Protein AF-A0A2M7IYZ3-F1 (afdb_monomer_lite)

Sequence (89 aa):
MLLPFNIREVCLCTKLMEKQFNLKEALKKLEEISKWFETQKEIDIEEGINKVKEAAGLIKASKDRLKAVENQFEEIKKEIIENEDISKS

Structure (mmCIF, N/CA/C/O backbone):
data_AF-A0A2M7IYZ3-F1
#
_entry.id   AF-A0A2M7IYZ3-F1
#
loop_
_atom_site.group_PDB
_atom_site.id
_atom_site.type_symbol
_atom_site.label_atom_id
_atom_site.label_alt_id
_atom_site.label_comp_id
_atom_site.label_asym_id
_atom_site.label_entity_id
_atom_site.label_seq_id
_atom_site.pdbx_PDB_ins_code
_atom_site.Cartn_x
_atom_site.Cartn_y
_atom_site.Cartn_z
_atom_site.occupancy
_atom_site.B_iso_or_equiv
_atom_site.auth_seq_id
_atom_site.auth_comp_id
_atom_site.auth_asym_id
_atom_site.auth_atom_id
_atom_site.pdbx_PDB_model_num
ATOM 1 N N . MET A 1 1 ? -17.083 6.075 -57.657 1.00 46.62 1 MET A N 1
ATOM 2 C CA . MET A 1 1 ? -16.019 5.515 -56.799 1.00 46.62 1 MET A CA 1
ATOM 3 C C . MET A 1 1 ? -15.653 6.589 -55.797 1.00 46.62 1 MET A C 1
ATOM 5 O O . MET A 1 1 ? -15.302 7.663 -56.252 1.00 46.62 1 MET A O 1
ATOM 9 N N . LEU A 1 2 ? -15.877 6.325 -54.508 1.00 47.38 2 LEU A N 1
ATOM 10 C CA . LEU A 1 2 ? -15.302 6.936 -53.297 1.00 47.38 2 LEU A CA 1
ATOM 11 C C . LEU A 1 2 ? -16.259 6.544 -52.160 1.00 47.38 2 LEU A C 1
ATOM 13 O O . LEU A 1 2 ? -17.372 7.056 -52.062 1.00 47.38 2 LEU A O 1
ATOM 17 N N . LEU A 1 3 ? -15.871 5.518 -51.402 1.00 47.47 3 LEU A N 1
ATOM 18 C CA . LEU A 1 3 ? -16.632 5.024 -50.256 1.00 47.47 3 LEU A CA 1
ATOM 19 C C . LEU A 1 3 ? -16.542 6.036 -49.097 1.00 47.47 3 LEU A C 1
ATOM 21 O O . LEU A 1 3 ? -15.491 6.657 -48.923 1.00 47.47 3 LEU A O 1
ATOM 25 N N . PRO A 1 4 ? -17.606 6.197 -48.293 1.00 53.25 4 PRO A N 1
ATOM 26 C CA . PRO A 1 4 ? -17.590 7.056 -47.118 1.00 53.25 4 PRO A CA 1
ATOM 27 C C . PRO A 1 4 ? -16.706 6.433 -46.030 1.00 53.25 4 PRO A C 1
ATOM 29 O O . PRO A 1 4 ? -16.861 5.261 -45.684 1.00 53.25 4 PRO A O 1
ATOM 32 N N . PHE A 1 5 ? -15.779 7.222 -45.487 1.00 45.69 5 PHE A N 1
ATOM 33 C CA . PHE A 1 5 ? -14.985 6.843 -44.320 1.00 45.69 5 PHE A CA 1
ATOM 34 C C . PHE A 1 5 ? -15.921 6.496 -43.153 1.00 45.69 5 PHE A C 1
ATOM 36 O O . PHE A 1 5 ? -16.721 7.312 -42.697 1.00 45.69 5 PHE A O 1
ATOM 43 N N . ASN A 1 6 ? -15.841 5.247 -42.704 1.00 50.72 6 ASN A N 1
ATOM 44 C CA . ASN A 1 6 ? -16.683 4.676 -41.666 1.00 50.72 6 ASN A CA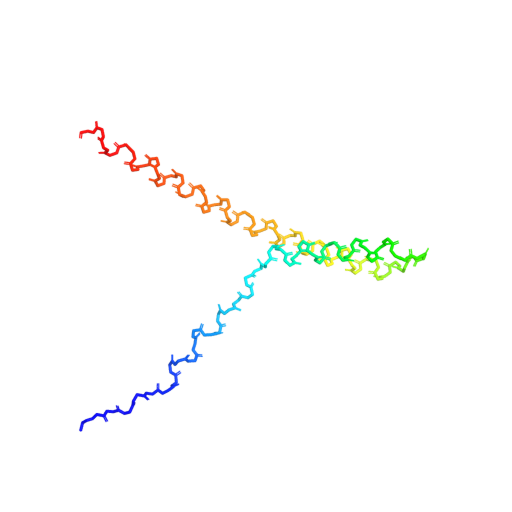 1
ATOM 45 C C . ASN A 1 6 ? -16.235 5.205 -40.290 1.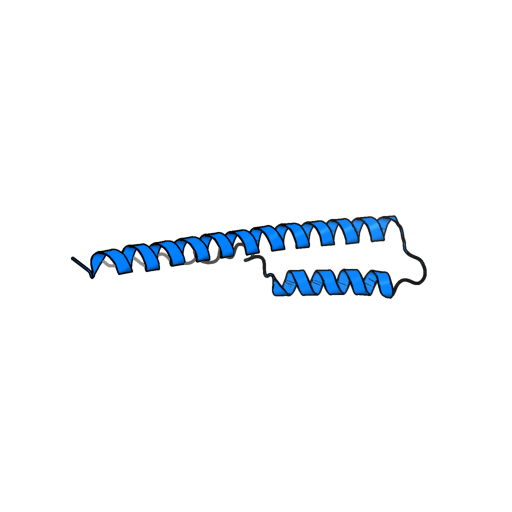00 50.72 6 ASN A C 1
ATOM 47 O O . ASN A 1 6 ? -15.179 4.835 -39.785 1.00 50.72 6 ASN A O 1
ATOM 51 N N . ILE A 1 7 ? -17.056 6.050 -39.662 1.00 56.00 7 ILE A N 1
ATOM 52 C CA . ILE A 1 7 ? -16.836 6.694 -38.344 1.00 56.00 7 ILE A CA 1
ATOM 53 C C . ILE A 1 7 ? -16.798 5.678 -37.172 1.00 56.00 7 ILE A C 1
ATOM 55 O O . ILE A 1 7 ? -16.698 6.038 -36.002 1.00 56.00 7 ILE A O 1
ATOM 59 N N . ARG A 1 8 ? -16.826 4.372 -37.455 1.00 51.16 8 ARG A N 1
ATOM 60 C CA . ARG A 1 8 ? -16.843 3.309 -36.445 1.00 51.16 8 ARG A CA 1
ATOM 61 C C . ARG A 1 8 ? -15.459 2.872 -35.944 1.00 51.16 8 ARG A C 1
ATOM 63 O O . ARG A 1 8 ? -15.398 2.214 -34.910 1.00 51.16 8 ARG A O 1
ATOM 70 N N . GLU A 1 9 ? -14.365 3.268 -36.597 1.00 50.06 9 GLU A N 1
ATOM 71 C CA . GLU A 1 9 ? -12.995 2.901 -36.176 1.00 50.06 9 GLU A CA 1
ATOM 72 C C . GLU A 1 9 ? -12.266 3.952 -35.327 1.00 50.06 9 GLU A C 1
ATOM 74 O O . GLU A 1 9 ? -11.166 3.703 -34.847 1.00 50.06 9 GLU A O 1
ATOM 79 N N . VAL A 1 10 ? -12.885 5.098 -35.033 1.00 50.41 10 VAL A N 1
ATOM 80 C CA . VAL A 1 10 ? -12.287 6.079 -34.101 1.00 50.41 10 VAL A CA 1
ATOM 81 C C . VAL A 1 10 ? -12.573 5.707 -32.631 1.00 50.41 10 VAL A C 1
ATOM 83 O O . VAL A 1 10 ? -12.008 6.281 -31.704 1.00 50.41 10 VAL A O 1
ATOM 86 N N . CYS A 1 11 ? -13.432 4.710 -32.386 1.00 44.84 11 CYS A N 1
ATOM 87 C CA . CYS A 1 11 ? -14.010 4.417 -31.069 1.00 44.84 11 CYS A CA 1
ATOM 88 C C . CYS A 1 11 ? -13.388 3.208 -30.330 1.00 44.84 11 CYS A C 1
ATOM 90 O O . CYS A 1 11 ? -14.040 2.616 -29.469 1.00 44.84 11 CYS A O 1
ATOM 92 N N . LEU A 1 12 ? -12.135 2.829 -30.623 1.00 41.00 12 LEU A N 1
ATOM 93 C CA . LEU A 1 12 ? -11.427 1.797 -29.839 1.00 41.00 12 LEU A CA 1
ATOM 94 C C . LEU A 1 12 ? -10.170 2.294 -29.105 1.00 41.00 12 LEU A C 1
ATOM 96 O O . LEU A 1 12 ? -9.812 1.710 -28.084 1.00 41.00 12 LEU A O 1
ATOM 100 N N . CYS A 1 13 ? -9.553 3.405 -29.523 1.00 41.34 13 CYS A N 1
ATOM 101 C CA . CYS A 1 13 ? -8.343 3.926 -28.865 1.00 41.34 13 CYS A CA 1
ATOM 102 C C . CYS A 1 13 ? -8.604 4.595 -27.505 1.00 41.34 13 CYS A C 1
ATOM 104 O O . CYS A 1 13 ? -7.689 4.728 -26.701 1.00 41.34 13 CYS A O 1
ATOM 106 N N . THR A 1 14 ? -9.845 4.981 -27.199 1.00 44.72 14 THR A N 1
ATOM 107 C CA . THR A 1 14 ? -10.214 5.556 -25.892 1.00 44.72 14 THR A CA 1
ATOM 108 C C . THR A 1 14 ? -10.680 4.522 -24.868 1.00 44.72 14 THR A C 1
ATOM 110 O O . THR A 1 14 ? -10.936 4.880 -23.721 1.00 44.72 14 THR A O 1
ATOM 113 N N . LYS A 1 15 ? -10.773 3.234 -25.231 1.00 47.50 15 LYS A N 1
ATOM 114 C CA . LYS A 1 15 ? -11.294 2.189 -24.329 1.00 47.50 15 LYS A CA 1
ATOM 115 C C . LYS A 1 15 ? -10.229 1.478 -23.490 1.00 47.50 15 LYS A C 1
ATOM 117 O O . LYS A 1 15 ? -10.579 0.699 -22.613 1.00 47.50 15 LYS A O 1
ATOM 122 N N . LEU A 1 16 ? -8.956 1.802 -23.714 1.00 45.59 16 LEU A N 1
ATOM 123 C CA . LEU A 1 16 ? -7.803 1.315 -22.951 1.00 45.59 16 LEU A CA 1
ATOM 124 C C . LEU A 1 16 ? -7.058 2.466 -22.265 1.00 45.59 16 LEU A C 1
ATOM 126 O O . LEU A 1 16 ? -5.845 2.438 -22.096 1.00 45.59 16 LEU A O 1
ATOM 130 N N . MET A 1 17 ? -7.786 3.476 -21.787 1.00 42.34 17 MET A N 1
ATOM 131 C CA . MET A 1 17 ? -7.339 4.188 -20.589 1.00 42.34 17 MET A CA 1
ATOM 132 C C . MET A 1 17 ? -7.649 3.287 -19.389 1.00 42.34 17 MET A C 1
ATOM 134 O O . MET A 1 17 ? -8.468 3.614 -18.531 1.00 42.34 17 MET A O 1
ATOM 138 N N . GLU A 1 1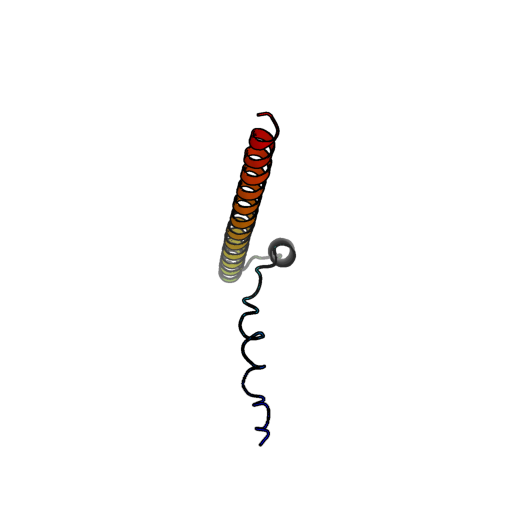8 ? -7.033 2.103 -19.359 1.00 47.94 18 GLU A N 1
ATOM 139 C CA . GLU A 1 18 ? -6.882 1.361 -18.120 1.00 47.94 18 GLU A CA 1
ATOM 140 C C . GLU A 1 18 ? -6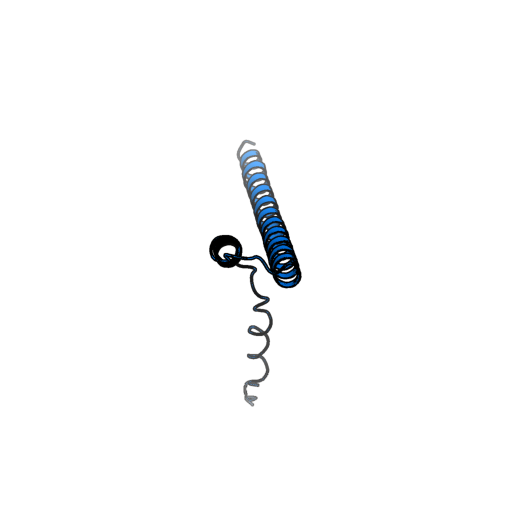.193 2.325 -17.171 1.00 47.94 18 GLU A C 1
ATOM 142 O O . GLU A 1 18 ? -5.088 2.789 -17.446 1.00 47.94 18 GLU A O 1
ATOM 147 N N . LYS A 1 19 ? -6.934 2.722 -16.136 1.00 52.03 19 LYS A N 1
ATOM 148 C CA . LYS A 1 19 ? -6.529 3.574 -15.021 1.00 52.03 19 LYS A CA 1
ATOM 149 C C . LYS A 1 19 ? -5.046 3.331 -14.721 1.00 52.03 19 LYS A C 1
ATOM 151 O O . LYS A 1 19 ? -4.715 2.401 -13.991 1.00 52.03 19 LYS A O 1
ATOM 156 N N . GLN A 1 20 ? -4.158 4.130 -15.316 1.00 59.66 20 GLN A N 1
ATOM 157 C CA . GLN A 1 20 ? -2.737 4.090 -15.003 1.00 59.66 20 GLN A CA 1
ATOM 158 C C . GLN A 1 20 ? -2.685 4.386 -13.519 1.00 59.66 20 GLN A C 1
ATOM 160 O O . GLN A 1 20 ? -3.033 5.490 -13.098 1.00 59.66 20 GLN A O 1
ATOM 165 N N . PHE A 1 21 ? -2.399 3.358 -12.727 1.00 69.38 21 PHE A N 1
ATOM 166 C CA . PHE A 1 21 ? -2.392 3.470 -11.286 1.00 69.38 21 PHE A CA 1
ATOM 167 C C . PHE A 1 21 ? -1.457 4.626 -10.922 1.00 69.38 21 PHE A C 1
ATOM 169 O O . PHE A 1 21 ? -0.247 4.570 -11.162 1.00 69.38 21 PHE A O 1
ATOM 176 N N . ASN A 1 22 ? -2.039 5.718 -10.429 1.00 84.38 22 ASN A N 1
ATOM 177 C CA . ASN A 1 22 ? -1.299 6.938 -10.191 1.00 84.38 22 ASN A CA 1
ATOM 178 C C . ASN A 1 22 ? -0.731 6.894 -8.777 1.00 84.38 22 ASN A C 1
ATOM 180 O O . ASN A 1 22 ? -1.455 7.053 -7.792 1.00 84.38 22 ASN A O 1
ATOM 184 N N . LEU A 1 23 ? 0.584 6.698 -8.688 1.00 87.25 23 LEU A N 1
ATOM 185 C CA . LEU A 1 23 ? 1.294 6.611 -7.417 1.00 87.25 23 LEU A CA 1
ATOM 186 C C . LEU A 1 23 ? 1.061 7.854 -6.542 1.00 87.25 23 LEU A C 1
ATOM 188 O O . LEU A 1 23 ? 0.873 7.729 -5.337 1.00 87.25 23 LEU A O 1
ATOM 192 N N . LYS A 1 24 ? 0.995 9.052 -7.141 1.00 88.69 24 LYS A N 1
ATOM 193 C CA . LYS A 1 24 ? 0.738 10.298 -6.401 1.00 88.69 24 LYS A CA 1
ATOM 194 C C . LYS A 1 24 ? -0.658 10.301 -5.777 1.00 88.69 24 LYS A C 1
ATOM 196 O O . LYS A 1 24 ? -0.812 10.747 -4.644 1.00 88.69 24 LYS A O 1
ATOM 201 N N . GLU A 1 25 ? -1.669 9.815 -6.492 1.00 90.38 25 GLU A N 1
ATOM 202 C CA . GLU A 1 25 ? -3.029 9.719 -5.947 1.00 90.38 25 GLU A CA 1
ATOM 203 C C . GLU A 1 25 ? -3.131 8.651 -4.857 1.00 90.38 25 GLU A C 1
ATOM 205 O O . GLU A 1 25 ? -3.803 8.869 -3.853 1.00 90.38 25 GLU A O 1
ATOM 210 N N . ALA A 1 26 ? -2.437 7.522 -5.011 1.00 90.69 26 ALA A N 1
ATOM 211 C CA . ALA A 1 26 ? -2.403 6.479 -3.991 1.00 90.69 26 ALA A CA 1
ATOM 212 C C . ALA A 1 26 ? -1.758 6.961 -2.684 1.00 90.69 26 ALA A C 1
ATOM 214 O O . ALA A 1 26 ? -2.290 6.697 -1.607 1.00 90.69 26 ALA A O 1
ATOM 215 N N . LEU A 1 27 ? -0.661 7.719 -2.776 1.00 92.12 27 LEU A N 1
ATOM 216 C CA . LEU A 1 27 ? -0.008 8.326 -1.615 1.00 92.12 27 LEU A CA 1
ATOM 217 C C . LEU A 1 27 ? -0.907 9.355 -0.920 1.00 92.12 27 LEU A C 1
ATOM 219 O O . LEU A 1 27 ? -1.014 9.329 0.302 1.00 92.12 27 LEU A O 1
ATOM 223 N N . LYS A 1 28 ? -1.614 10.201 -1.683 1.00 94.69 28 LYS A N 1
ATOM 224 C CA . LYS A 1 28 ? -2.603 11.130 -1.113 1.00 94.69 28 LYS A CA 1
ATOM 225 C C . LYS A 1 28 ? -3.704 10.394 -0.353 1.00 94.69 28 LYS A C 1
ATOM 227 O O . LYS A 1 28 ? -4.009 10.764 0.770 1.00 94.69 28 LYS A O 1
ATOM 232 N N . LYS A 1 29 ? -4.250 9.322 -0.930 1.00 93.31 29 LYS A N 1
ATOM 233 C CA . LYS A 1 29 ? -5.287 8.517 -0.270 1.00 93.31 29 LYS A CA 1
ATOM 234 C C . LYS A 1 29 ? -4.792 7.841 1.004 1.00 93.31 29 LYS A C 1
ATOM 236 O O . LYS A 1 29 ? -5.534 7.757 1.975 1.00 93.31 29 LYS A O 1
ATOM 241 N N . LEU A 1 30 ? -3.544 7.374 1.026 1.00 93.88 30 LEU A N 1
ATOM 242 C CA . LEU A 1 30 ? -2.929 6.847 2.247 1.00 93.88 30 LEU A CA 1
ATOM 243 C C . LEU A 1 30 ? -2.811 7.928 3.330 1.00 93.88 30 LEU A C 1
ATOM 245 O O . LEU A 1 30 ? -3.102 7.657 4.492 1.00 93.88 30 LEU A O 1
ATOM 249 N N . GLU A 1 31 ? -2.444 9.151 2.949 1.00 94.88 31 GLU A N 1
ATOM 250 C CA . GLU A 1 31 ? -2.396 10.297 3.861 1.00 94.88 31 GLU A CA 1
ATOM 251 C C . GLU A 1 31 ? -3.791 10.660 4.395 1.00 94.88 31 GLU A C 1
ATOM 253 O O . GLU A 1 31 ? -3.947 10.915 5.586 1.00 94.88 31 GLU A O 1
ATOM 258 N N . GLU A 1 32 ? -4.820 10.625 3.546 1.00 95.00 32 GLU A N 1
ATOM 259 C CA . GLU A 1 32 ? -6.218 10.832 3.947 1.00 95.00 32 GLU A CA 1
ATOM 260 C C . GLU A 1 32 ? -6.694 9.762 4.935 1.00 95.00 32 GLU A C 1
ATOM 262 O O . GLU A 1 32 ? -7.341 10.093 5.926 1.00 95.00 32 GLU A O 1
ATOM 267 N N . ILE A 1 33 ? -6.342 8.493 4.706 1.00 93.38 33 ILE A N 1
ATOM 268 C CA . ILE A 1 33 ? -6.638 7.399 5.639 1.00 93.38 33 ILE A CA 1
ATOM 269 C C . ILE A 1 33 ? -5.937 7.641 6.982 1.00 93.38 33 ILE A C 1
ATOM 271 O O . ILE A 1 33 ? -6.575 7.521 8.024 1.00 93.38 33 ILE A O 1
ATOM 275 N N . SER A 1 34 ? -4.658 8.030 6.971 1.00 92.94 34 SER A N 1
ATOM 276 C CA . SER A 1 34 ? -3.911 8.348 8.197 1.00 92.94 34 SER A CA 1
ATOM 277 C C . SER A 1 34 ? -4.566 9.493 8.972 1.00 92.94 34 SER A C 1
ATOM 279 O O . SER A 1 34 ? -4.843 9.361 10.161 1.00 92.94 34 SER A O 1
ATOM 281 N N . LYS A 1 35 ? -4.904 10.587 8.281 1.00 94.75 35 LYS A N 1
ATOM 282 C CA . LYS A 1 35 ? -5.593 11.743 8.871 1.00 94.75 35 LYS A CA 1
ATOM 283 C C . LYS A 1 35 ? -6.965 11.384 9.425 1.00 94.75 35 LYS A C 1
ATOM 285 O O . LYS A 1 35 ? -7.363 11.906 10.464 1.00 94.75 35 LYS A O 1
ATOM 290 N N . TRP A 1 36 ? -7.695 10.498 8.748 1.00 93.25 36 TRP A N 1
ATOM 291 C CA . TRP A 1 36 ? -8.982 10.011 9.231 1.00 93.25 36 TRP A CA 1
ATOM 292 C C . TRP A 1 36 ? -8.830 9.339 10.600 1.00 93.25 36 TRP A C 1
ATOM 294 O O . TRP A 1 36 ? -9.579 9.697 11.506 1.00 93.25 36 TRP A O 1
ATOM 304 N N . PHE A 1 37 ? -7.824 8.472 10.781 1.00 92.50 37 PHE A N 1
ATOM 305 C CA . PHE A 1 37 ? -7.535 7.835 12.074 1.00 92.50 37 PHE A CA 1
ATOM 306 C C . PHE A 1 37 ? -7.153 8.841 13.166 1.00 92.50 37 PHE A C 1
ATOM 308 O O . PHE A 1 37 ? -7.584 8.690 14.303 1.00 92.50 37 PHE A O 1
ATOM 315 N N . GLU A 1 38 ? -6.386 9.879 12.829 1.00 91.25 38 GLU A N 1
ATOM 316 C CA . GLU A 1 38 ? -5.970 10.923 13.780 1.00 91.25 38 GLU A CA 1
ATOM 317 C C . GLU A 1 38 ? -7.117 11.857 14.196 1.00 91.25 38 GLU A C 1
ATOM 319 O O . GLU A 1 38 ? -7.075 12.460 15.267 1.00 91.25 38 GLU A O 1
ATOM 324 N N . THR A 1 39 ? -8.144 11.988 13.352 1.00 91.75 39 THR A N 1
ATOM 325 C CA . THR A 1 39 ? -9.286 12.881 13.599 1.00 91.75 39 THR A CA 1
ATOM 326 C C . THR A 1 39 ? -10.362 12.222 14.471 1.00 91.75 39 THR A C 1
ATOM 328 O O . THR A 1 39 ? -11.146 12.926 15.112 1.00 91.75 39 THR A O 1
ATOM 331 N N . GLN A 1 40 ? -10.422 10.886 14.521 1.00 86.50 40 GLN A N 1
ATOM 332 C CA . GLN A 1 40 ? -11.437 10.186 15.310 1.00 86.50 40 GLN A CA 1
ATOM 333 C C . GLN A 1 40 ? -11.086 10.177 16.804 1.00 86.50 40 GLN A C 1
ATOM 335 O O . GLN A 1 40 ? -10.026 9.710 17.212 1.00 86.50 40 GLN A O 1
ATOM 340 N N . LYS A 1 41 ? -12.015 10.657 17.639 1.00 80.12 41 LYS A N 1
ATOM 341 C CA . LYS A 1 41 ? -11.899 10.622 19.109 1.00 80.12 41 LYS A CA 1
ATOM 342 C C . LYS A 1 41 ? -12.176 9.227 19.682 1.00 80.12 41 LYS A C 1
ATOM 344 O O . LYS A 1 41 ? -11.548 8.831 20.658 1.00 80.12 41 LYS A O 1
ATOM 349 N N . GLU A 1 42 ? -13.099 8.500 19.061 1.00 85.00 42 GLU A N 1
ATOM 350 C CA . GLU A 1 42 ? -13.357 7.079 19.284 1.00 85.00 42 GLU A CA 1
ATOM 351 C C . GLU A 1 42 ? -13.374 6.397 17.920 1.00 85.00 42 GLU A C 1
ATOM 353 O O . GLU A 1 42 ? -14.056 6.849 17.001 1.00 85.00 42 GLU A O 1
ATOM 358 N N . ILE A 1 43 ? -12.572 5.347 17.774 1.00 83.19 43 ILE A N 1
ATOM 359 C CA . ILE A 1 43 ? -12.417 4.643 16.504 1.00 83.19 43 ILE A CA 1
ATOM 360 C C . ILE A 1 43 ? -13.468 3.540 16.432 1.00 83.19 43 ILE A C 1
ATOM 362 O O . ILE A 1 43 ? -13.463 2.622 17.254 1.00 83.19 43 ILE A O 1
ATOM 366 N N . ASP A 1 44 ? -14.319 3.603 15.411 1.00 90.62 44 ASP A N 1
ATOM 367 C CA . ASP A 1 44 ? -15.151 2.471 15.020 1.00 90.62 44 ASP A CA 1
ATOM 368 C C . ASP A 1 44 ? -14.259 1.366 14.431 1.00 90.62 44 ASP A C 1
ATOM 370 O O . ASP A 1 44 ? -13.502 1.581 13.477 1.00 90.62 44 ASP A O 1
ATOM 374 N N . ILE A 1 45 ? -14.315 0.177 15.030 1.00 90.38 45 ILE A N 1
ATOM 375 C CA . ILE A 1 45 ? -13.459 -0.952 14.657 1.00 90.38 45 ILE A CA 1
ATOM 376 C C . ILE A 1 45 ? -13.803 -1.469 13.251 1.00 90.38 45 ILE A C 1
ATOM 378 O O . ILE A 1 45 ? -12.891 -1.829 12.503 1.00 90.38 45 ILE A O 1
ATOM 382 N N . GLU A 1 46 ? -15.080 -1.497 12.860 1.00 91.56 46 GLU A N 1
ATOM 383 C CA . GLU A 1 46 ? -15.489 -1.973 11.534 1.00 91.56 46 GLU A CA 1
ATOM 384 C C . GLU A 1 46 ? -15.008 -1.015 10.443 1.00 91.56 46 GLU A C 1
ATOM 386 O O . GLU A 1 46 ? -14.425 -1.440 9.437 1.00 91.56 46 GLU A O 1
ATOM 391 N N . GLU A 1 47 ? -15.183 0.289 10.665 1.00 91.12 47 GLU A N 1
ATOM 392 C CA . GLU A 1 47 ? -14.726 1.307 9.721 1.00 91.12 47 GLU A CA 1
ATOM 393 C C . GLU A 1 47 ? -13.192 1.355 9.651 1.00 91.12 47 GLU A C 1
ATOM 395 O O . GLU A 1 47 ? -12.617 1.383 8.558 1.00 91.12 47 GLU A O 1
ATOM 400 N N . GLY A 1 48 ? -12.513 1.233 10.796 1.00 92.62 48 GLY A N 1
ATOM 401 C CA . GLY A 1 48 ? -11.058 1.140 10.868 1.00 92.62 48 GLY A CA 1
ATOM 402 C C . GLY A 1 48 ? -10.500 -0.047 10.074 1.00 92.62 48 GLY A C 1
ATOM 403 O O . GLY A 1 48 ? -9.573 0.118 9.276 1.00 92.62 48 GLY A O 1
ATOM 404 N N . ILE A 1 49 ? -11.094 -1.238 10.210 1.00 94.75 49 ILE A N 1
ATOM 405 C CA . ILE A 1 49 ? -10.688 -2.424 9.438 1.00 94.75 49 ILE A CA 1
ATOM 406 C C . ILE A 1 49 ? -10.861 -2.185 7.932 1.00 94.75 49 ILE A C 1
ATOM 408 O O . ILE A 1 49 ? -9.994 -2.577 7.143 1.00 94.75 49 ILE A O 1
ATOM 412 N N . ASN A 1 50 ? -11.944 -1.529 7.513 1.00 94.62 50 ASN A N 1
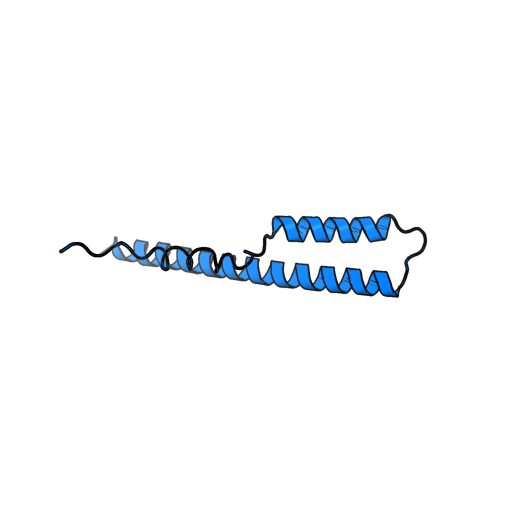ATOM 413 C CA . ASN A 1 50 ? -12.168 -1.210 6.103 1.00 94.62 50 ASN A CA 1
ATOM 414 C C . ASN A 1 50 ? -11.112 -0.234 5.559 1.00 94.62 50 ASN A C 1
ATOM 416 O O . ASN A 1 50 ? -10.536 -0.493 4.499 1.00 94.62 50 ASN A O 1
ATOM 420 N N . LYS A 1 51 ? -10.770 0.822 6.307 1.00 94.25 51 LYS A N 1
ATOM 421 C CA . LYS A 1 51 ? -9.712 1.776 5.925 1.00 94.25 51 LYS A CA 1
ATOM 422 C C . LYS A 1 51 ? -8.335 1.121 5.827 1.00 94.25 51 LYS A C 1
ATOM 424 O O . LYS A 1 51 ? -7.589 1.399 4.889 1.00 94.25 51 LYS A O 1
ATOM 429 N N . VAL A 1 52 ? -8.007 0.200 6.736 1.00 93.88 52 VAL A N 1
ATOM 430 C CA . VAL A 1 52 ? -6.749 -0.564 6.678 1.00 93.88 52 VAL A CA 1
ATOM 431 C C . VAL A 1 52 ? -6.706 -1.481 5.453 1.00 93.88 52 VAL A C 1
ATOM 433 O O . VAL A 1 52 ? -5.670 -1.568 4.792 1.00 93.88 52 VAL A O 1
ATOM 436 N N . LYS A 1 53 ? -7.819 -2.137 5.095 1.00 95.50 53 LYS A N 1
ATOM 437 C CA . LYS A 1 53 ? -7.903 -2.953 3.869 1.00 95.50 53 LYS A CA 1
ATOM 438 C C . LYS A 1 53 ? -7.708 -2.111 2.608 1.00 95.50 53 LYS A C 1
ATOM 440 O O . LYS A 1 53 ? -6.973 -2.530 1.712 1.00 95.50 53 LYS A O 1
ATOM 445 N N . GLU A 1 54 ? -8.313 -0.926 2.548 1.00 93.00 54 GLU A N 1
ATOM 446 C CA . GLU A 1 54 ? -8.089 0.021 1.450 1.00 93.00 54 GLU A CA 1
ATOM 447 C C . GLU A 1 54 ? -6.619 0.450 1.366 1.00 93.00 54 GLU A C 1
ATOM 449 O O . GLU A 1 54 ? -6.013 0.366 0.294 1.00 93.00 54 GLU A O 1
ATOM 454 N N . ALA A 1 55 ? -6.014 0.832 2.494 1.00 94.25 55 ALA A N 1
ATOM 455 C CA . ALA A 1 55 ? -4.603 1.201 2.559 1.00 94.25 55 ALA A CA 1
ATOM 456 C C . ALA A 1 55 ? -3.690 0.061 2.078 1.00 94.25 55 ALA A C 1
ATOM 458 O O . ALA A 1 55 ? -2.794 0.280 1.262 1.00 94.25 55 ALA A O 1
ATOM 459 N N . ALA A 1 56 ? -3.949 -1.175 2.513 1.00 94.75 56 ALA A N 1
ATOM 460 C CA . ALA A 1 56 ? -3.193 -2.347 2.080 1.00 94.75 56 ALA A CA 1
ATOM 461 C C . ALA A 1 56 ? -3.281 -2.564 0.558 1.00 94.75 56 ALA A C 1
ATOM 463 O O . ALA A 1 56 ? -2.267 -2.848 -0.087 1.00 94.75 56 ALA A O 1
ATOM 464 N N . GLY A 1 57 ? -4.466 -2.376 -0.032 1.00 93.44 57 GLY A N 1
ATOM 465 C CA . GLY A 1 57 ? -4.664 -2.428 -1.482 1.00 93.44 57 GLY A CA 1
ATOM 466 C C . GLY A 1 57 ? -3.864 -1.357 -2.228 1.00 93.44 57 GLY A C 1
ATOM 467 O O . GLY A 1 57 ? -3.172 -1.666 -3.200 1.00 93.44 57 GLY A O 1
ATOM 468 N N . LEU A 1 58 ? -3.896 -0.113 -1.740 1.00 93.19 58 LEU A N 1
ATOM 469 C CA . LEU A 1 58 ? -3.144 1.005 -2.320 1.00 93.19 58 LEU A CA 1
ATOM 470 C C . LEU A 1 58 ? -1.629 0.783 -2.250 1.00 93.19 58 LEU A C 1
ATOM 472 O O . LEU A 1 58 ? -0.922 1.048 -3.224 1.00 93.19 58 LEU A O 1
ATOM 476 N N . ILE A 1 59 ? -1.127 0.259 -1.130 1.00 92.25 59 ILE A N 1
ATOM 477 C CA . ILE A 1 59 ? 0.297 -0.056 -0.949 1.00 92.25 59 ILE A CA 1
ATOM 478 C C . ILE A 1 59 ? 0.722 -1.166 -1.908 1.00 92.25 59 ILE A C 1
ATOM 480 O O . ILE A 1 59 ? 1.781 -1.068 -2.527 1.00 92.25 59 ILE A O 1
ATOM 484 N N . LYS A 1 60 ? -0.095 -2.214 -2.058 1.00 93.50 60 LYS A N 1
ATOM 485 C CA . LYS A 1 60 ? 0.202 -3.319 -2.973 1.00 93.50 60 LYS A CA 1
ATOM 486 C C . LYS A 1 60 ? 0.316 -2.825 -4.415 1.00 93.50 60 LYS A C 1
ATOM 488 O O . LYS A 1 60 ? 1.344 -3.041 -5.048 1.00 93.50 60 LYS A O 1
ATOM 493 N N . ALA A 1 61 ? -0.678 -2.079 -4.886 1.00 88.56 61 ALA A N 1
ATOM 494 C CA . ALA A 1 61 ? -0.660 -1.520 -6.234 1.00 88.56 61 ALA A CA 1
ATOM 495 C C . ALA A 1 61 ? 0.508 -0.532 -6.449 1.00 88.56 61 ALA A C 1
ATOM 497 O O . ALA A 1 61 ? 1.118 -0.511 -7.518 1.00 88.56 61 ALA A O 1
ATOM 498 N N . SER A 1 62 ? 0.885 0.226 -5.411 1.00 90.69 62 SER A N 1
ATOM 499 C CA . SER A 1 62 ? 2.073 1.094 -5.433 1.00 90.69 62 SER A CA 1
ATOM 500 C C . SER A 1 62 ? 3.367 0.313 -5.622 1.00 90.69 62 SER A C 1
ATOM 502 O O . SER A 1 62 ? 4.194 0.696 -6.448 1.00 90.69 62 SER A O 1
ATOM 504 N N . LYS A 1 63 ? 3.530 -0.802 -4.904 1.00 90.94 63 LYS A N 1
ATOM 505 C CA . LYS A 1 63 ? 4.696 -1.684 -5.045 1.00 90.94 63 LYS A CA 1
ATOM 506 C C . LYS A 1 63 ? 4.763 -2.319 -6.429 1.00 90.94 63 LYS A C 1
ATOM 508 O O . LYS A 1 63 ? 5.831 -2.325 -7.032 1.00 90.94 63 LYS A O 1
ATOM 513 N N . ASP A 1 64 ? 3.636 -2.797 -6.947 1.00 90.69 64 ASP A N 1
ATOM 514 C CA . ASP A 1 64 ? 3.582 -3.410 -8.277 1.00 90.69 64 ASP A CA 1
ATOM 515 C C . ASP A 1 64 ? 3.984 -2.405 -9.368 1.00 90.69 64 ASP A C 1
ATOM 517 O O . ASP A 1 64 ? 4.761 -2.734 -10.268 1.00 90.69 64 ASP A O 1
ATOM 521 N N . ARG A 1 65 ? 3.532 -1.147 -9.255 1.00 87.94 65 ARG A N 1
ATOM 522 C CA . ARG A 1 65 ? 3.923 -0.085 -10.189 1.00 87.94 65 ARG A CA 1
ATOM 523 C C . ARG A 1 65 ? 5.409 0.252 -10.099 1.00 87.94 65 ARG A C 1
ATOM 525 O O . ARG A 1 65 ? 6.037 0.419 -11.139 1.00 87.94 65 ARG A O 1
ATOM 532 N N . LEU A 1 66 ? 5.962 0.351 -8.890 1.00 90.31 66 LEU A N 1
ATOM 533 C CA . LEU A 1 66 ? 7.391 0.611 -8.694 1.00 90.31 66 LEU A CA 1
ATOM 534 C C . LEU A 1 66 ? 8.244 -0.509 -9.292 1.00 90.31 66 LEU A C 1
ATOM 536 O O . LEU A 1 66 ? 9.159 -0.222 -10.054 1.00 90.31 66 LEU A O 1
ATOM 540 N N . LYS A 1 67 ? 7.867 -1.769 -9.062 1.00 91.31 67 LYS A N 1
ATOM 541 C CA . LYS A 1 67 ? 8.555 -2.932 -9.632 1.00 91.31 67 LYS A CA 1
ATOM 542 C C . LYS A 1 67 ? 8.554 -2.928 -11.162 1.00 91.31 67 LYS A C 1
ATOM 544 O O . LYS A 1 67 ? 9.550 -3.277 -11.788 1.00 91.31 67 LYS A O 1
ATOM 549 N N . ALA A 1 68 ? 7.442 -2.528 -11.780 1.00 87.75 68 ALA A N 1
ATOM 550 C CA . ALA A 1 68 ? 7.378 -2.386 -13.233 1.00 87.75 68 ALA A CA 1
ATOM 551 C C . ALA A 1 68 ? 8.370 -1.327 -13.745 1.00 87.75 68 ALA A C 1
ATOM 553 O O . ALA A 1 68 ? 9.040 -1.559 -14.747 1.00 87.75 68 ALA A O 1
ATOM 554 N N . VAL A 1 69 ? 8.496 -0.200 -13.037 1.00 88.00 69 VAL A N 1
ATOM 555 C CA . VAL A 1 69 ? 9.465 0.857 -13.367 1.00 88.00 69 VAL A CA 1
ATOM 556 C C . VAL A 1 69 ? 10.905 0.378 -13.157 1.00 88.00 69 VAL A C 1
ATOM 558 O O . VAL A 1 69 ? 11.751 0.639 -14.005 1.00 88.00 69 VAL A O 1
ATOM 561 N N . GLU A 1 70 ? 11.191 -0.355 -12.078 1.00 89.44 70 GLU A N 1
ATOM 562 C CA . GLU A 1 70 ? 12.517 -0.941 -11.826 1.00 89.44 70 GLU A CA 1
ATOM 563 C C . GLU A 1 70 ? 12.942 -1.884 -12.956 1.00 89.44 70 GLU A C 1
ATOM 565 O O . GLU A 1 70 ? 14.057 -1.775 -13.458 1.00 89.44 70 GLU A O 1
ATOM 570 N N . ASN A 1 71 ? 12.041 -2.754 -13.420 1.00 92.19 71 ASN A N 1
ATOM 571 C CA . ASN A 1 71 ? 12.327 -3.654 -14.538 1.00 92.19 71 ASN A CA 1
ATOM 572 C C . ASN A 1 71 ? 12.659 -2.891 -15.829 1.00 92.19 71 ASN A C 1
ATOM 574 O O . ASN A 1 71 ? 13.603 -3.255 -16.524 1.00 92.19 71 ASN A O 1
ATOM 578 N N . GLN A 1 72 ? 11.913 -1.822 -16.131 1.00 88.12 72 GLN A N 1
ATOM 579 C CA . GLN A 1 72 ? 12.198 -0.963 -17.286 1.00 88.12 72 GLN A CA 1
ATOM 580 C C . GLN A 1 72 ? 13.561 -0.279 -17.153 1.00 88.12 72 GLN A C 1
ATOM 582 O O . GLN A 1 72 ? 14.301 -0.164 -18.124 1.00 88.12 72 GLN A O 1
ATOM 587 N N . PHE A 1 73 ? 13.919 0.154 -15.945 1.00 92.44 73 PHE A N 1
ATOM 588 C CA . PHE A 1 73 ? 15.213 0.774 -15.690 1.00 92.44 73 PHE A CA 1
ATOM 589 C C . PHE A 1 73 ? 16.375 -0.211 -15.880 1.00 92.44 73 PHE A C 1
ATOM 591 O O . PHE A 1 73 ? 17.406 0.153 -16.443 1.00 92.44 73 PHE A O 1
ATOM 598 N N . GLU A 1 74 ? 16.209 -1.464 -15.453 1.00 89.62 74 GLU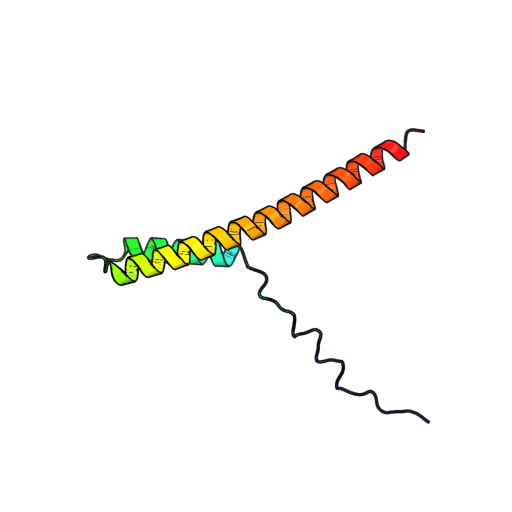 A N 1
ATOM 599 C CA . GLU A 1 74 ? 17.198 -2.524 -15.674 1.00 89.62 74 GLU A CA 1
ATOM 600 C C . GLU A 1 74 ? 17.355 -2.891 -17.156 1.00 89.62 74 GLU A C 1
ATOM 602 O O . GLU A 1 74 ? 18.469 -3.164 -17.598 1.00 89.62 74 GLU A O 1
ATOM 607 N N . GLU A 1 75 ? 16.277 -2.864 -17.939 1.00 89.12 75 GLU A N 1
ATOM 608 C CA . GLU A 1 75 ? 16.337 -3.067 -19.393 1.00 89.12 75 GLU A CA 1
ATOM 609 C C . GLU A 1 75 ? 17.154 -1.962 -20.075 1.00 89.12 75 GLU A C 1
ATOM 611 O O . GLU A 1 75 ? 18.119 -2.257 -20.775 1.00 89.12 75 GLU A O 1
ATOM 616 N N . ILE A 1 76 ? 16.875 -0.696 -19.748 1.00 89.56 76 ILE A N 1
ATOM 617 C CA . ILE A 1 76 ? 17.630 0.455 -20.266 1.00 89.56 76 ILE A CA 1
ATOM 618 C C . ILE A 1 76 ? 19.119 0.355 -19.901 1.00 89.56 76 ILE A C 1
ATOM 620 O O . ILE A 1 76 ? 19.981 0.640 -20.729 1.00 89.56 76 ILE A O 1
ATOM 624 N N . LYS A 1 77 ? 19.458 -0.070 -18.673 1.00 88.25 77 LYS A N 1
ATOM 625 C CA . LYS A 1 77 ? 20.864 -0.284 -18.287 1.00 88.25 77 LYS A CA 1
ATOM 626 C C . LYS A 1 77 ? 21.548 -1.329 -19.162 1.00 88.25 77 LYS A C 1
ATOM 628 O O . LYS A 1 77 ? 22.689 -1.110 -19.557 1.00 88.25 77 LYS A O 1
ATOM 633 N N . LYS A 1 78 ? 20.880 -2.453 -19.439 1.00 87.62 78 LYS A N 1
ATOM 634 C CA . LYS A 1 78 ? 21.431 -3.509 -20.299 1.00 87.62 78 LYS A CA 1
ATOM 635 C C . LYS A 1 78 ? 21.657 -3.001 -21.712 1.00 87.62 78 LYS A C 1
ATOM 637 O O . LYS A 1 78 ? 22.742 -3.207 -22.233 1.00 87.62 78 LYS A O 1
ATOM 642 N N . GLU A 1 79 ? 20.695 -2.272 -22.276 1.00 84.19 79 GLU A N 1
ATOM 643 C CA . GLU A 1 79 ? 20.846 -1.657 -23.597 1.00 84.19 79 GLU A CA 1
ATOM 644 C C . GLU A 1 79 ? 22.042 -0.699 -23.641 1.00 84.19 79 GLU A C 1
ATOM 646 O O . GLU A 1 79 ? 22.822 -0.732 -24.587 1.00 84.19 79 GLU A O 1
ATOM 651 N N . ILE A 1 80 ? 22.234 0.141 -22.619 1.00 85.94 80 ILE A N 1
ATOM 652 C CA . ILE A 1 80 ? 23.381 1.061 -22.568 1.00 85.94 80 ILE A CA 1
ATOM 653 C C . ILE A 1 80 ? 24.706 0.287 -22.511 1.00 85.94 80 ILE A C 1
ATOM 655 O O . ILE A 1 80 ? 25.630 0.618 -23.250 1.00 85.94 80 ILE A O 1
ATOM 659 N N . ILE A 1 81 ? 24.794 -0.753 -21.675 1.00 79.56 81 ILE A N 1
ATOM 660 C CA . ILE A 1 81 ? 26.010 -1.566 -21.521 1.00 79.56 81 ILE A CA 1
ATOM 661 C C . ILE A 1 81 ? 26.319 -2.348 -22.808 1.00 79.56 81 ILE A C 1
ATOM 663 O O . ILE A 1 81 ? 27.442 -2.294 -23.299 1.00 79.56 81 ILE A O 1
ATOM 667 N N . GLU A 1 82 ? 25.328 -3.020 -23.401 1.00 72.12 82 GLU A N 1
ATOM 668 C CA . GLU A 1 82 ? 25.502 -3.796 -24.638 1.00 72.12 82 GLU A CA 1
ATOM 669 C C . GLU A 1 82 ? 25.904 -2.915 -25.832 1.00 72.12 82 GLU A C 1
ATOM 671 O O . GLU A 1 82 ? 26.656 -3.356 -26.701 1.00 72.12 82 GLU A O 1
ATOM 676 N N . ASN A 1 83 ? 25.465 -1.653 -25.868 1.00 61.78 83 ASN A N 1
ATOM 677 C CA . ASN A 1 83 ? 25.862 -0.712 -26.915 1.00 61.78 83 ASN A CA 1
ATOM 678 C C . ASN A 1 83 ? 27.279 -0.133 -26.720 1.00 61.78 83 ASN A C 1
ATOM 680 O O . ASN A 1 83 ? 27.912 0.255 -27.705 1.00 61.78 83 ASN A O 1
ATOM 684 N N . GLU A 1 84 ? 27.817 -0.089 -25.496 1.00 59.22 84 GLU A N 1
ATOM 685 C CA . GLU A 1 84 ? 29.196 0.367 -25.255 1.00 59.22 84 GLU A CA 1
ATOM 686 C C . GLU A 1 84 ? 30.251 -0.659 -25.710 1.00 59.22 84 GLU A C 1
ATOM 688 O O . GLU A 1 84 ? 31.323 -0.261 -26.182 1.00 59.22 84 GLU A O 1
ATOM 693 N N . ASP A 1 85 ? 29.943 -1.960 -25.678 1.00 55.12 85 ASP A N 1
ATOM 694 C CA . ASP A 1 85 ? 30.880 -3.028 -26.062 1.00 55.12 85 ASP A CA 1
ATOM 695 C C . ASP A 1 85 ? 31.070 -3.190 -27.589 1.00 55.12 85 ASP A C 1
ATOM 697 O O . ASP A 1 85 ? 32.070 -3.759 -28.031 1.00 55.12 85 ASP A O 1
ATOM 701 N N . ILE A 1 86 ? 30.188 -2.624 -28.424 1.00 57.06 86 ILE A N 1
ATOM 702 C CA . ILE A 1 86 ? 30.273 -2.724 -29.900 1.00 57.06 86 ILE A CA 1
ATOM 703 C C . ILE A 1 86 ? 31.204 -1.653 -30.510 1.00 57.06 86 ILE A C 1
ATOM 705 O O . ILE A 1 86 ? 31.674 -1.796 -31.636 1.00 57.06 86 ILE A O 1
ATOM 709 N N . SER A 1 87 ? 31.539 -0.592 -29.768 1.00 54.75 87 SER A N 1
ATOM 710 C CA . SER A 1 87 ? 32.355 0.532 -30.272 1.00 54.75 87 SER A CA 1
ATOM 711 C C . SER A 1 87 ? 33.869 0.396 -30.050 1.00 54.75 87 SER A C 1
ATOM 713 O O . SER A 1 87 ? 34.626 1.294 -30.422 1.00 54.75 87 SER A O 1
ATOM 715 N N . LYS A 1 88 ? 34.328 -0.710 -29.445 1.00 55.22 88 LYS A N 1
ATOM 716 C CA . LYS A 1 88 ? 35.748 -0.948 -29.120 1.00 55.22 88 LYS A CA 1
ATOM 717 C C . LYS A 1 88 ? 36.432 -2.055 -29.939 1.00 55.22 88 LYS A C 1
ATOM 719 O O . LYS A 1 88 ? 37.561 -2.408 -29.601 1.00 55.22 88 LYS A O 1
ATOM 724 N N . SER A 1 89 ? 35.801 -2.596 -30.985 1.00 44.88 89 SER A N 1
ATOM 725 C CA . SER A 1 89 ? 36.458 -3.508 -31.947 1.00 44.88 89 SER A CA 1
ATOM 726 C C . SER A 1 89 ? 36.783 -2.824 -33.263 1.00 44.88 89 SER A C 1
ATOM 728 O O . SER A 1 89 ? 35.903 -2.104 -33.780 1.00 44.88 89 SER A O 1
#

InterPro domains:
  IPR003761 Exonuclease VII, small subunit [PF02609] (25-74)
  IPR037004 Exonuclease VII, small subunit superfamily [G3DSA:1.10.287.1040] (17-88)
  IPR037004 Exonuclease VII, small subunit superfamily [SSF116842] (19-82)

Organism: NCBI:txid2014267

pLDDT: mean 77.88, std 19.03, range [41.0, 95.5]

Radius of gyration: 23.46 Å; chains: 1; bounding box: 54×17×76 Å

Secondary structure (DSSP, 8-state):
--PPP-TTSSSSTTTT------HHHHHHHHHHHHHHHHH-SS--HHHHHHHHHHHHHHHHHHHHHHHHHHHHHHHHHHHHHHHHGGGG-

Foldseek 3Di:
DDDDDDPVVVPPVVPPVPPPLDLVVLVVLLVVLVVVVVPDPDDDPVVNVVSVVSNVVSVVVNVVNVVVVVVVVVVVVVVVVVVVVVPPD